Protein AF-A0A962AAF6-F1 (afdb_monomer_lite)

pLDDT: mean 88.64, std 7.84, range [58.81, 97.69]

Foldseek 3Di:
DVVVVVVCCVVVVVVVVVVVVVVVVDPVCVVVVVVVVVVCCVVPPDDDDPPDPDDDDDQDPVNCVVPNDPPDDPD

Structure (mmCIF, N/CA/C/O backbone):
data_AF-A0A962AAF6-F1
#
_entry.id   AF-A0A962AAF6-F1
#
loop_
_atom_site.group_PDB
_atom_site.id
_atom_site.type_symbol
_atom_site.label_atom_id
_atom_site.label_alt_id
_atom_site.label_comp_id
_atom_site.label_asym_id
_atom_site.label_entity_id
_atom_site.label_seq_id
_atom_site.pdbx_PDB_ins_code
_atom_site.Cartn_x
_atom_site.Cartn_y
_atom_site.Cartn_z
_atom_site.occupancy
_atom_site.B_iso_or_equiv
_atom_site.auth_seq_id
_atom_site.auth_comp_id
_atom_site.auth_asym_id
_atom_site.auth_atom_id
_atom_site.pdbx_PDB_model_num
ATOM 1 N N . MET A 1 1 ? 25.496 -21.174 -36.322 1.00 58.81 1 MET A N 1
ATOM 2 C CA . MET A 1 1 ? 25.645 -20.953 -34.859 1.00 58.81 1 MET A CA 1
ATOM 3 C C . MET A 1 1 ? 25.495 -19.483 -34.434 1.00 58.81 1 MET A C 1
ATOM 5 O O . MET A 1 1 ? 24.735 -19.239 -33.510 1.00 58.81 1 MET A O 1
ATOM 9 N N . ARG A 1 2 ? 26.116 -18.498 -35.111 1.00 60.59 2 ARG A N 1
ATOM 10 C CA . ARG A 1 2 ? 26.015 -17.051 -34.778 1.00 60.59 2 ARG A CA 1
ATOM 11 C C . ARG A 1 2 ? 24.597 -16.447 -34.802 1.00 60.59 2 ARG A C 1
ATOM 13 O O . ARG A 1 2 ? 24.287 -15.603 -33.974 1.00 60.59 2 ARG A O 1
ATOM 20 N N . LEU A 1 3 ? 23.721 -16.916 -35.694 1.00 62.62 3 LEU A N 1
ATOM 21 C CA . LEU A 1 3 ? 22.369 -16.364 -35.865 1.00 62.62 3 LEU A CA 1
ATOM 22 C C . LEU A 1 3 ? 21.447 -16.601 -34.647 1.00 62.62 3 LEU A C 1
ATOM 24 O O . LEU A 1 3 ? 20.625 -15.755 -34.326 1.00 62.62 3 LEU A O 1
ATOM 28 N N . ARG A 1 4 ? 21.634 -17.700 -33.897 1.00 71.94 4 ARG A N 1
ATOM 29 C CA . ARG A 1 4 ? 20.860 -17.986 -32.668 1.00 71.94 4 ARG A CA 1
ATOM 30 C C . ARG A 1 4 ? 21.198 -17.010 -31.537 1.00 71.94 4 ARG A C 1
ATOM 32 O O . ARG A 1 4 ? 20.304 -16.583 -30.820 1.00 71.94 4 ARG A O 1
ATOM 39 N N . TRP A 1 5 ? 22.468 -16.620 -31.423 1.00 73.94 5 TRP A N 1
ATOM 40 C CA . TRP A 1 5 ? 22.923 -15.635 -30.438 1.00 73.94 5 TRP A CA 1
ATOM 41 C C . TRP A 1 5 ? 22.416 -14.227 -30.745 1.00 73.94 5 TRP A C 1
ATOM 43 O O . TRP A 1 5 ? 22.097 -13.494 -29.819 1.00 73.94 5 TRP A O 1
ATOM 53 N N . ALA A 1 6 ? 22.270 -13.877 -32.026 1.00 79.62 6 ALA A N 1
ATOM 54 C CA . ALA A 1 6 ? 21.683 -12.602 -32.428 1.00 79.62 6 ALA A CA 1
ATOM 55 C C . ALA A 1 6 ? 20.212 -12.486 -31.993 1.00 79.62 6 ALA A C 1
ATOM 57 O O . ALA A 1 6 ? 19.825 -11.458 -31.451 1.00 79.62 6 ALA A O 1
ATOM 58 N N . TYR A 1 7 ? 19.409 -13.548 -32.139 1.00 79.31 7 TYR A N 1
ATOM 59 C CA . TYR A 1 7 ? 18.023 -13.549 -31.651 1.00 79.31 7 TYR A CA 1
ATOM 60 C C . TYR A 1 7 ? 17.941 -13.503 -30.125 1.00 79.31 7 TYR A C 1
ATOM 62 O O . TYR A 1 7 ? 17.186 -12.708 -29.573 1.00 79.31 7 TYR A O 1
ATOM 70 N N . VAL A 1 8 ? 18.753 -14.308 -29.435 1.00 81.69 8 VAL A N 1
ATOM 71 C CA . VAL A 1 8 ? 18.800 -14.296 -27.965 1.00 81.69 8 VAL A CA 1
ATOM 72 C C . VAL A 1 8 ? 19.222 -12.923 -27.445 1.00 81.69 8 VAL A C 1
ATOM 74 O O . VAL A 1 8 ? 18.612 -12.427 -26.508 1.00 81.69 8 VAL A O 1
ATOM 77 N N . ALA A 1 9 ? 20.198 -12.266 -28.074 1.00 85.62 9 ALA A N 1
ATOM 78 C CA . ALA A 1 9 ? 20.593 -10.909 -27.711 1.00 85.62 9 ALA A CA 1
ATOM 79 C C . ALA A 1 9 ? 19.501 -9.879 -28.046 1.00 85.62 9 ALA A C 1
ATOM 81 O O . ALA A 1 9 ? 19.217 -9.009 -27.229 1.00 85.62 9 ALA A O 1
ATOM 82 N N . SER A 1 10 ? 18.850 -9.997 -29.207 1.00 87.50 10 SER A N 1
ATOM 83 C CA . SER A 1 10 ? 17.845 -9.028 -29.659 1.00 87.50 10 SER A CA 1
ATOM 84 C C . SER A 1 10 ? 16.573 -9.027 -28.814 1.00 87.50 10 SER A C 1
ATOM 86 O O . SER A 1 10 ? 15.930 -7.988 -28.720 1.00 87.50 10 SER A O 1
ATOM 88 N N . PHE A 1 11 ? 16.203 -10.155 -28.204 1.00 88.56 11 PHE A N 1
ATOM 89 C CA . PHE A 1 11 ? 15.066 -10.225 -27.276 1.00 88.56 11 PHE A CA 1
ATOM 90 C C . PHE A 1 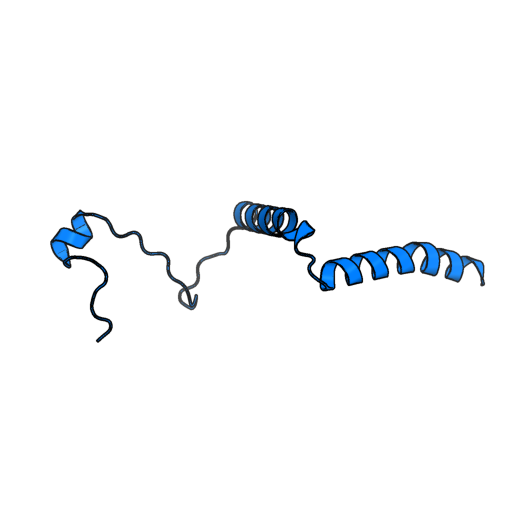11 ? 15.499 -10.173 -25.809 1.00 88.56 11 PHE A C 1
ATOM 92 O O . PHE A 1 11 ? 14.800 -9.606 -24.972 1.00 88.56 11 PHE A O 1
ATOM 99 N N . GLY A 1 12 ? 16.668 -10.728 -25.491 1.00 92.12 12 GLY A N 1
ATOM 100 C CA . GLY A 1 12 ? 17.190 -10.790 -24.132 1.00 92.12 12 GLY A CA 1
ATOM 101 C C . GLY A 1 12 ? 17.644 -9.433 -23.610 1.00 92.12 12 GLY A C 1
ATOM 102 O O . GLY A 1 12 ? 17.329 -9.096 -22.475 1.00 92.12 12 GLY A O 1
ATOM 103 N N . LEU A 1 13 ? 18.331 -8.624 -24.425 1.00 93.00 13 LEU A N 1
ATOM 104 C CA . LEU A 1 13 ? 18.822 -7.316 -23.979 1.00 93.00 13 LEU A CA 1
ATOM 105 C C . LEU A 1 13 ? 17.685 -6.333 -23.656 1.00 93.00 13 LEU A C 1
ATOM 107 O O . LEU A 1 13 ? 17.728 -5.756 -22.571 1.00 93.00 13 LEU A O 1
ATOM 111 N N . PRO A 1 14 ? 16.642 -6.166 -24.498 1.00 94.25 14 PRO A N 1
ATOM 112 C CA . PRO A 1 14 ? 15.509 -5.311 -24.147 1.00 94.25 14 PRO A CA 1
ATOM 113 C C . PRO A 1 14 ? 14.752 -5.816 -22.921 1.00 94.25 14 PRO A C 1
ATOM 115 O O . PRO A 1 14 ? 14.356 -5.014 -22.082 1.00 94.25 14 PRO A O 1
ATOM 118 N N . LEU A 1 15 ? 14.586 -7.137 -22.781 1.00 92.94 15 LEU A N 1
ATOM 119 C CA . LEU A 1 15 ? 13.932 -7.717 -21.610 1.00 92.94 15 LEU A CA 1
ATOM 120 C C . LEU A 1 15 ? 14.727 -7.432 -20.331 1.00 92.94 15 LEU A C 1
ATOM 122 O O . LEU A 1 15 ? 14.150 -6.992 -19.343 1.00 92.94 15 LEU A O 1
ATOM 126 N N . ILE A 1 16 ? 16.046 -7.638 -20.351 1.00 94.50 16 ILE A N 1
ATOM 127 C CA . ILE A 1 16 ? 16.920 -7.339 -19.210 1.00 94.50 16 ILE A CA 1
ATOM 128 C C . ILE A 1 16 ? 16.882 -5.845 -18.886 1.00 94.50 16 ILE A C 1
ATOM 130 O O . ILE A 1 16 ? 16.766 -5.492 -17.718 1.00 94.50 16 ILE A O 1
ATOM 134 N N . ALA A 1 17 ? 16.925 -4.971 -19.894 1.00 91.81 17 ALA A N 1
ATOM 135 C CA . ALA A 1 17 ? 16.819 -3.528 -19.694 1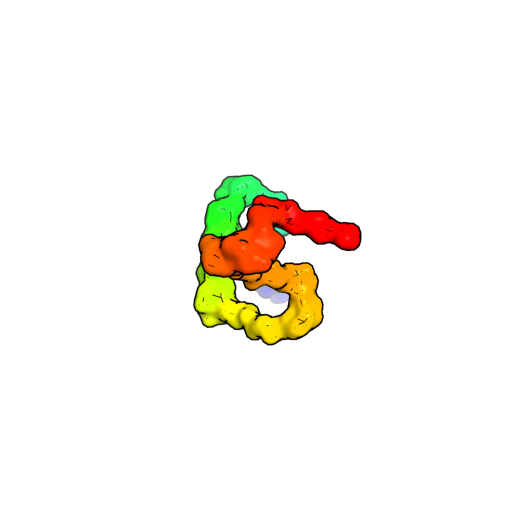.00 91.81 17 ALA A CA 1
ATOM 136 C C . ALA A 1 17 ? 15.469 -3.135 -19.070 1.00 91.81 17 ALA A C 1
ATOM 138 O O . ALA A 1 17 ? 15.438 -2.350 -18.128 1.00 91.81 17 ALA A O 1
ATOM 139 N N . MET A 1 18 ? 14.364 -3.728 -19.535 1.00 88.75 18 MET A N 1
ATOM 140 C CA . MET A 1 18 ? 13.028 -3.504 -18.977 1.00 88.75 18 MET A CA 1
ATOM 141 C C . MET A 1 18 ? 12.926 -3.993 -17.527 1.00 88.75 18 MET A C 1
ATOM 143 O O . MET A 1 18 ? 12.385 -3.289 -16.679 1.00 88.75 18 MET A O 1
ATOM 147 N N . LEU A 1 19 ? 13.469 -5.177 -17.223 1.00 89.56 19 LEU A N 1
ATOM 148 C CA . LEU A 1 19 ? 13.492 -5.720 -15.864 1.00 89.56 19 LEU A CA 1
ATOM 149 C C . LEU A 1 19 ? 14.373 -4.881 -14.934 1.00 89.56 19 LEU A C 1
ATOM 151 O O . LEU A 1 19 ? 13.970 -4.614 -13.806 1.00 89.56 19 LEU A O 1
ATOM 155 N N . ALA A 1 20 ? 15.540 -4.433 -15.403 1.00 90.69 20 ALA A N 1
ATOM 156 C CA . ALA A 1 20 ? 16.431 -3.560 -14.645 1.00 90.69 20 ALA A CA 1
ATOM 157 C C . ALA A 1 20 ? 15.770 -2.204 -14.354 1.00 90.69 20 ALA A C 1
ATOM 159 O O . ALA A 1 20 ? 15.799 -1.748 -13.216 1.00 90.69 20 ALA A O 1
ATOM 160 N N . PHE A 1 21 ? 15.109 -1.607 -15.350 1.00 86.62 21 PHE A N 1
ATOM 161 C CA . PHE A 1 21 ? 14.348 -0.368 -15.184 1.00 86.62 21 PHE A CA 1
ATOM 162 C C . PHE A 1 21 ? 13.165 -0.531 -14.218 1.00 86.62 21 PHE A C 1
ATOM 164 O O . PHE A 1 21 ? 12.906 0.338 -13.394 1.00 86.62 21 PHE A O 1
ATOM 171 N N . GLY A 1 22 ? 12.468 -1.670 -14.260 1.00 84.31 22 GLY A N 1
ATOM 172 C CA . GLY A 1 22 ? 11.431 -1.987 -13.277 1.00 84.31 22 GLY A CA 1
ATOM 173 C C . GLY A 1 22 ? 11.990 -2.186 -11.863 1.00 84.31 22 GLY A C 1
ATOM 174 O O . GLY A 1 22 ? 11.365 -1.769 -10.889 1.00 84.31 22 GLY A O 1
ATOM 175 N N . ALA A 1 23 ? 13.178 -2.786 -11.738 1.00 85.44 23 ALA A N 1
ATOM 176 C CA . ALA A 1 23 ? 13.822 -3.062 -10.454 1.00 85.44 23 ALA A CA 1
ATOM 177 C C . ALA A 1 23 ? 14.303 -1.797 -9.732 1.00 85.44 23 ALA A C 1
ATOM 179 O O . ALA A 1 23 ? 14.336 -1.787 -8.504 1.00 85.44 23 ALA A O 1
ATOM 180 N N . THR A 1 24 ? 14.631 -0.726 -10.462 1.00 88.00 24 THR A N 1
ATOM 181 C CA . THR A 1 24 ? 14.963 0.570 -9.849 1.00 88.00 24 THR A CA 1
ATOM 182 C C . THR A 1 24 ? 13.742 1.309 -9.304 1.00 88.00 24 THR A C 1
ATOM 184 O O . THR A 1 24 ? 13.922 2.325 -8.648 1.00 88.00 24 THR A O 1
ATOM 187 N N . MET A 1 25 ? 12.524 0.807 -9.561 1.00 77.56 25 MET A N 1
ATOM 188 C CA . MET A 1 25 ? 11.241 1.379 -9.129 1.00 77.56 25 MET A CA 1
ATOM 189 C C . MET A 1 25 ? 11.178 2.915 -9.250 1.00 77.56 25 MET A C 1
ATOM 191 O O . MET A 1 25 ? 11.017 3.585 -8.235 1.00 77.56 25 MET A O 1
ATOM 195 N N . PRO A 1 26 ? 11.298 3.476 -10.469 1.00 85.00 26 PRO A N 1
ATOM 196 C CA . PRO A 1 26 ? 11.227 4.918 -10.678 1.00 85.00 26 PRO A CA 1
ATOM 197 C C . PRO A 1 26 ? 9.902 5.491 -10.166 1.00 85.00 26 PRO A C 1
ATOM 199 O O . PRO A 1 26 ? 8.847 4.862 -10.325 1.00 85.00 26 PRO A O 1
ATOM 202 N N . ASP A 1 27 ? 9.950 6.697 -9.605 1.00 86.19 27 ASP A N 1
ATOM 203 C CA . ASP A 1 27 ? 8.775 7.375 -9.050 1.00 86.19 27 ASP A CA 1
ATOM 204 C C . ASP A 1 27 ? 7.716 7.648 -10.132 1.00 86.19 27 ASP A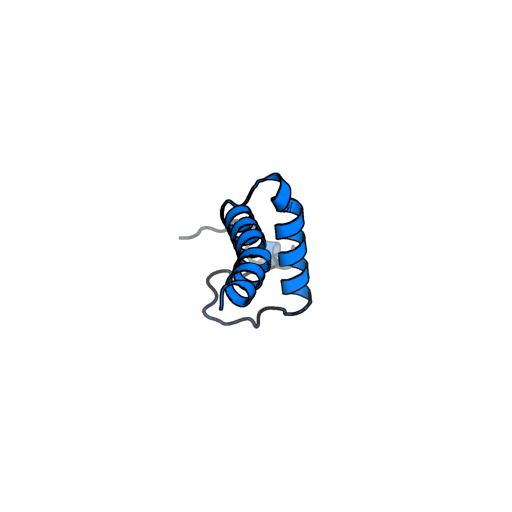 C 1
ATOM 206 O O . ASP A 1 27 ? 6.516 7.571 -9.874 1.00 86.19 27 ASP A O 1
ATOM 210 N N . GLU A 1 28 ? 8.123 7.847 -11.389 1.00 86.06 28 GLU A N 1
ATOM 211 C CA . GLU A 1 28 ? 7.210 8.051 -12.520 1.00 86.06 28 GLU A CA 1
ATOM 212 C C . GLU A 1 28 ? 6.297 6.839 -12.777 1.00 86.06 28 GLU A C 1
ATOM 214 O O . GLU A 1 28 ? 5.210 6.981 -13.341 1.00 86.06 28 GLU A O 1
ATOM 219 N N . LEU A 1 29 ? 6.715 5.638 -12.355 1.00 87.12 29 LEU A N 1
ATOM 220 C CA 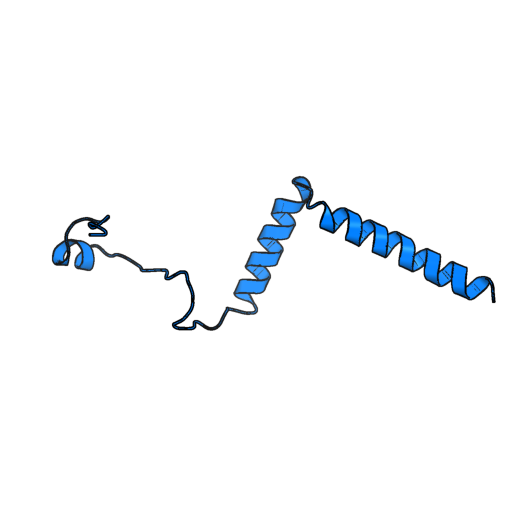. LEU A 1 29 ? 5.928 4.409 -12.482 1.00 87.12 29 LEU A CA 1
ATOM 221 C C . LEU A 1 29 ? 5.035 4.131 -11.269 1.00 87.12 29 LEU A C 1
ATOM 223 O O . LEU A 1 29 ? 4.289 3.148 -11.283 1.00 87.12 29 LEU A O 1
ATOM 227 N N . GLU A 1 30 ? 5.064 4.968 -10.232 1.00 89.19 30 GLU A N 1
ATOM 228 C CA . GLU A 1 30 ? 4.283 4.754 -9.014 1.00 89.19 30 GLU A CA 1
ATOM 229 C C . GLU A 1 30 ? 2.782 4.628 -9.291 1.00 89.19 30 GLU A C 1
ATOM 231 O O . GLU A 1 30 ? 2.140 3.695 -8.803 1.00 89.19 30 GLU A O 1
ATOM 236 N N . GLY A 1 31 ? 2.227 5.500 -10.134 1.00 91.50 31 GLY A N 1
ATOM 237 C CA . GLY A 1 31 ? 0.810 5.439 -10.496 1.00 91.50 31 GLY A CA 1
ATOM 238 C C . GLY A 1 31 ? 0.435 4.112 -11.164 1.00 91.50 31 GLY A C 1
ATOM 239 O O . GLY A 1 31 ? -0.560 3.486 -10.797 1.00 91.50 31 GLY A O 1
ATOM 240 N N . VAL A 1 32 ? 1.268 3.638 -12.097 1.00 90.31 32 VAL A N 1
ATOM 241 C CA . VAL A 1 32 ? 1.064 2.357 -12.797 1.00 90.31 32 VAL A CA 1
ATOM 242 C C . VAL A 1 32 ? 1.187 1.181 -11.830 1.00 90.31 32 VAL A C 1
ATOM 244 O O . VAL A 1 32 ? 0.387 0.244 -11.893 1.00 90.31 32 VAL A O 1
ATOM 247 N N . ARG A 1 33 ? 2.157 1.233 -10.912 1.00 87.56 33 ARG A N 1
ATOM 248 C CA . ARG A 1 33 ? 2.364 0.218 -9.875 1.00 87.56 33 ARG A CA 1
ATOM 249 C C . ARG A 1 33 ? 1.149 0.115 -8.958 1.00 87.56 33 ARG A C 1
ATOM 251 O O . ARG A 1 33 ? 0.623 -0.982 -8.781 1.00 87.56 33 ARG A O 1
ATOM 258 N N . ASN A 1 34 ? 0.684 1.243 -8.426 1.00 93.56 34 ASN A N 1
ATOM 259 C CA . ASN A 1 34 ? -0.450 1.295 -7.505 1.00 93.56 34 ASN A CA 1
ATOM 260 C C . ASN A 1 34 ? -1.738 0.837 -8.201 1.00 93.56 34 ASN A C 1
ATOM 262 O O . ASN A 1 34 ? -2.442 -0.027 -7.685 1.00 93.56 34 ASN A O 1
ATOM 266 N N . PHE A 1 35 ? -1.987 1.308 -9.427 1.00 94.88 35 PHE A N 1
ATOM 267 C CA . PHE A 1 35 ? -3.120 0.850 -10.230 1.00 94.88 35 PHE A CA 1
ATOM 268 C C . PHE A 1 35 ? -3.091 -0.665 -10.472 1.00 94.88 35 PHE A C 1
ATOM 270 O O . PHE A 1 35 ? -4.095 -1.349 -10.269 1.00 94.88 35 PHE A O 1
ATOM 277 N N . SER A 1 36 ? -1.941 -1.204 -10.886 1.00 93.19 36 SER A N 1
ATOM 278 C CA . SER A 1 36 ? -1.794 -2.638 -11.164 1.00 93.19 36 SER A CA 1
ATOM 279 C C . SER A 1 36 ? -1.991 -3.476 -9.901 1.00 93.19 36 SER A C 1
ATOM 281 O O . SER A 1 36 ? -2.627 -4.530 -9.943 1.00 93.19 36 SER A O 1
ATOM 283 N N . PHE A 1 37 ? -1.479 -2.992 -8.768 1.00 93.25 37 PHE A N 1
ATOM 284 C CA . PHE A 1 37 ? -1.650 -3.621 -7.464 1.00 93.25 37 PHE A CA 1
ATOM 285 C C . PHE A 1 37 ? -3.122 -3.661 -7.038 1.00 93.25 37 PHE A C 1
ATOM 287 O O . PHE A 1 37 ? -3.627 -4.731 -6.691 1.00 93.25 37 PHE A O 1
ATOM 294 N N . ASP A 1 38 ? -3.829 -2.537 -7.132 1.00 95.12 38 ASP A N 1
ATOM 295 C CA . ASP A 1 38 ? -5.248 -2.448 -6.780 1.00 95.12 38 ASP A CA 1
ATOM 296 C C . ASP A 1 38 ? -6.113 -3.319 -7.694 1.00 95.12 38 ASP A C 1
ATOM 298 O O . ASP A 1 38 ? -6.993 -4.047 -7.226 1.00 95.12 38 ASP A O 1
ATOM 302 N N . ALA A 1 39 ? -5.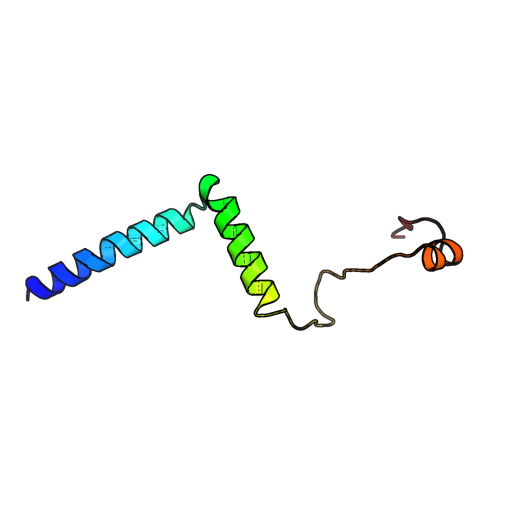843 -3.294 -9.003 1.00 97.06 39 ALA A N 1
ATOM 303 C CA . ALA A 1 39 ? -6.521 -4.148 -9.970 1.00 97.06 39 ALA A CA 1
ATOM 304 C C . ALA A 1 39 ? -6.326 -5.631 -9.628 1.00 97.06 39 ALA A C 1
ATOM 306 O O . ALA A 1 39 ? -7.298 -6.387 -9.583 1.00 97.06 39 ALA A O 1
ATOM 307 N N . TYR A 1 40 ? -5.093 -6.040 -9.314 1.00 95.69 40 TYR A N 1
ATOM 308 C CA . TYR A 1 40 ? -4.804 -7.410 -8.903 1.00 95.69 40 TYR A CA 1
ATOM 309 C C . TYR A 1 40 ? -5.569 -7.801 -7.635 1.00 95.69 40 TYR A C 1
ATOM 311 O O . TYR A 1 40 ? -6.187 -8.864 -7.609 1.00 95.69 40 TYR A O 1
ATOM 319 N N . GLN A 1 41 ? -5.599 -6.944 -6.609 1.00 93.69 41 GLN A N 1
ATOM 320 C CA . GLN A 1 41 ? -6.339 -7.233 -5.376 1.00 93.69 41 GLN A CA 1
ATOM 321 C C . GLN A 1 41 ? -7.851 -7.338 -5.586 1.00 93.69 41 GLN A C 1
ATOM 323 O O . GLN A 1 41 ? -8.498 -8.133 -4.909 1.00 93.69 41 GLN A O 1
ATOM 328 N N . ARG A 1 42 ? -8.425 -6.578 -6.525 1.00 94.94 42 ARG A N 1
ATOM 329 C CA . ARG A 1 42 ? -9.851 -6.687 -6.873 1.00 94.94 42 ARG A CA 1
ATOM 330 C C . ARG A 1 42 ? -10.163 -7.975 -7.634 1.00 94.94 42 ARG A C 1
ATOM 332 O O . ARG A 1 42 ? -11.180 -8.604 -7.364 1.00 94.94 42 ARG A O 1
ATOM 339 N N . ILE A 1 43 ? -9.297 -8.370 -8.570 1.00 97.69 43 ILE A N 1
ATOM 340 C CA . ILE A 1 43 ? -9.479 -9.584 -9.388 1.00 97.69 43 ILE A CA 1
ATOM 341 C C . ILE A 1 43 ? -9.212 -10.851 -8.563 1.00 97.69 43 ILE A C 1
ATOM 343 O O . ILE A 1 43 ? -9.883 -11.870 -8.731 1.00 97.69 43 ILE A O 1
ATOM 347 N N . ARG A 1 44 ? -8.223 -10.802 -7.668 1.00 95.81 44 ARG A N 1
ATOM 348 C CA . ARG A 1 44 ? -7.815 -11.896 -6.782 1.00 95.81 44 ARG A CA 1
ATOM 349 C C . ARG A 1 44 ? -7.794 -11.402 -5.329 1.00 95.81 44 ARG A C 1
ATOM 351 O O . ARG A 1 44 ? -6.708 -11.198 -4.777 1.00 95.81 44 ARG A O 1
ATOM 358 N N . PRO A 1 45 ? -8.966 -11.228 -4.689 1.00 91.69 45 PRO A N 1
ATOM 359 C CA . PRO A 1 45 ? -9.022 -10.850 -3.285 1.00 91.69 45 PRO A CA 1
ATOM 360 C C . PRO A 1 45 ? -8.266 -11.863 -2.430 1.00 91.69 45 PRO A C 1
ATOM 362 O O . PRO A 1 45 ? -8.396 -13.077 -2.615 1.00 91.69 45 PRO A O 1
ATOM 365 N N . ARG A 1 46 ? -7.460 -11.369 -1.489 1.00 86.38 46 ARG A N 1
ATOM 366 C CA . ARG A 1 46 ? -6.757 -12.241 -0.545 1.00 86.38 46 ARG A CA 1
ATOM 367 C C . ARG A 1 46 ? -7.774 -12.896 0.384 1.00 86.38 46 ARG A C 1
ATOM 369 O O . ARG A 1 46 ? -8.607 -12.210 0.971 1.00 86.38 46 ARG A O 1
ATOM 376 N N . VAL A 1 47 ? -7.682 -14.216 0.527 1.00 89.25 47 VAL A N 1
ATOM 377 C CA . VAL A 1 47 ? -8.468 -14.952 1.520 1.00 89.25 47 VAL A CA 1
ATOM 378 C C . VAL A 1 47 ? -7.981 -14.532 2.899 1.00 89.25 47 VAL A C 1
ATOM 380 O O . VAL A 1 47 ? -6.782 -14.561 3.175 1.00 89.25 47 VAL A O 1
ATOM 383 N N . TRP A 1 48 ? -8.908 -14.103 3.749 1.00 87.56 48 TRP A N 1
ATOM 384 C CA . TRP A 1 48 ? -8.580 -13.727 5.114 1.00 87.56 48 TRP A CA 1
ATOM 385 C C . TRP A 1 48 ? -8.108 -14.950 5.907 1.00 87.56 48 TRP A C 1
ATOM 387 O O . TRP A 1 48 ? -8.730 -16.011 5.848 1.00 87.56 48 TRP A O 1
ATOM 397 N N . THR A 1 49 ? -7.030 -14.784 6.673 1.00 89.00 49 THR A N 1
ATOM 398 C CA . THR A 1 49 ? -6.537 -15.781 7.625 1.00 89.00 49 THR A CA 1
ATOM 399 C C . THR A 1 49 ? -6.440 -15.170 9.027 1.00 89.00 49 THR A C 1
ATOM 401 O O . THR A 1 49 ? -6.095 -13.989 9.154 1.00 89.00 49 THR A O 1
ATOM 404 N N . PRO A 1 50 ? -6.714 -15.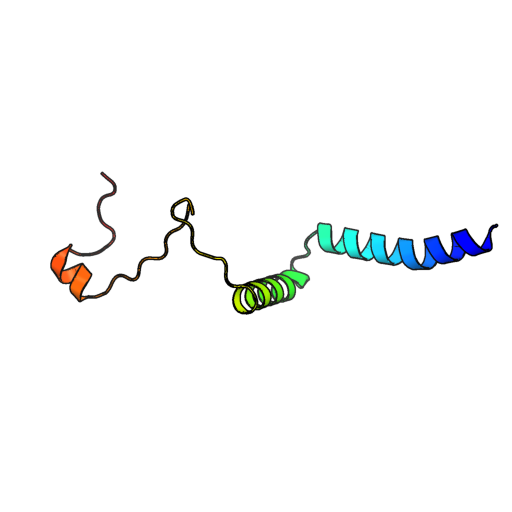949 10.093 1.00 87.19 50 PRO A N 1
ATOM 405 C CA . PRO A 1 50 ? -6.580 -15.477 11.473 1.00 87.19 50 PRO A CA 1
ATOM 406 C C . PRO A 1 50 ? -5.179 -14.956 11.819 1.00 87.19 50 PRO A C 1
ATOM 408 O O . PRO A 1 50 ? -5.066 -14.039 12.628 1.00 87.19 50 PRO A O 1
ATOM 411 N N . ASP A 1 51 ? -4.147 -15.492 11.163 1.00 89.94 51 ASP A N 1
ATOM 412 C CA . ASP A 1 51 ? -2.737 -15.136 11.368 1.00 89.94 51 ASP A CA 1
ATOM 413 C C . ASP A 1 51 ? -2.309 -13.853 10.631 1.00 89.94 51 ASP A C 1
ATOM 415 O O . ASP A 1 51 ? -1.142 -13.461 10.677 1.00 89.94 51 ASP A O 1
ATOM 419 N N . SER A 1 52 ? -3.225 -13.186 9.917 1.00 87.38 52 SER A N 1
ATOM 420 C CA . SER A 1 52 ? -2.917 -11.930 9.232 1.00 87.38 52 SER A CA 1
ATOM 421 C C . SER A 1 52 ? -2.524 -10.844 10.249 1.00 87.38 52 SER A C 1
ATOM 423 O O . SER A 1 52 ? -3.302 -10.558 11.163 1.00 87.38 52 SER A O 1
ATOM 425 N N . PRO A 1 53 ? -1.370 -10.167 10.079 1.00 88.38 53 PRO A N 1
ATOM 426 C CA . PRO A 1 53 ? -0.863 -9.192 11.050 1.00 88.38 53 PRO A CA 1
ATOM 427 C C . PRO A 1 53 ? -1.693 -7.902 11.105 1.00 88.38 53 PRO A C 1
ATOM 429 O O . PRO A 1 53 ? -1.547 -7.106 12.030 1.00 88.38 53 PRO A O 1
ATOM 432 N N . VAL A 1 54 ? -2.552 -7.672 10.107 1.00 86.19 54 VAL A N 1
ATOM 433 C CA . VAL A 1 54 ? -3.384 -6.473 9.991 1.00 86.19 54 VAL A CA 1
ATOM 434 C C . VAL A 1 54 ? -4.853 -6.870 9.998 1.00 86.19 54 VAL A C 1
ATOM 436 O O . VAL A 1 54 ? -5.278 -7.748 9.240 1.00 86.19 54 VAL A O 1
ATOM 439 N N . ARG A 1 55 ? -5.633 -6.180 10.835 1.00 85.25 55 ARG A N 1
ATOM 440 C CA . ARG A 1 55 ? -7.088 -6.299 10.911 1.00 85.25 55 ARG A CA 1
ATOM 441 C C . ARG A 1 55 ? -7.712 -4.929 10.666 1.00 85.25 55 ARG A C 1
ATOM 443 O O . ARG A 1 55 ? -7.373 -3.966 11.346 1.00 85.25 55 ARG A O 1
ATOM 450 N N . ILE A 1 56 ? -8.615 -4.863 9.694 1.00 86.50 56 ILE A N 1
ATOM 451 C CA . ILE A 1 56 ? -9.438 -3.681 9.437 1.00 86.50 56 ILE A CA 1
ATOM 452 C C . ILE A 1 56 ? -10.705 -3.852 10.269 1.00 86.50 56 ILE A C 1
ATOM 454 O O . ILE A 1 56 ? -11.376 -4.879 10.165 1.00 86.50 56 ILE A O 1
ATOM 458 N N . VAL A 1 57 ? -10.986 -2.886 11.137 1.00 89.19 57 VAL A N 1
ATOM 459 C CA . VAL A 1 57 ? -12.172 -2.875 11.995 1.00 89.19 57 VAL A CA 1
ATOM 460 C C . VAL A 1 57 ? -12.933 -1.602 11.682 1.00 89.19 57 VAL A C 1
ATOM 462 O O . VAL A 1 57 ? -12.352 -0.521 11.736 1.00 89.19 57 VAL A O 1
ATOM 465 N N . ASP A 1 58 ? -14.207 -1.751 11.348 1.00 93.44 58 ASP A N 1
ATOM 466 C CA . ASP A 1 58 ? -15.119 -0.623 11.234 1.00 93.44 58 ASP A CA 1
ATOM 467 C C . ASP A 1 58 ? -15.636 -0.261 12.634 1.00 93.44 58 ASP A C 1
ATOM 469 O O . ASP A 1 58 ? -16.056 -1.145 13.387 1.00 93.44 58 ASP A O 1
ATOM 473 N N . ILE A 1 59 ? -15.524 1.011 13.014 1.00 94.75 59 ILE A N 1
ATOM 474 C CA . ILE A 1 59 ? -15.922 1.512 14.334 1.00 94.75 59 ILE A CA 1
ATOM 475 C C . ILE A 1 59 ? -17.056 2.506 14.121 1.00 94.75 59 ILE A C 1
ATOM 477 O O . ILE A 1 59 ? -16.825 3.640 13.710 1.00 94.75 59 ILE A O 1
ATOM 481 N N . ASP A 1 60 ? -18.272 2.064 14.427 1.00 95.12 60 ASP A N 1
ATOM 482 C CA . ASP A 1 60 ? -19.487 2.860 14.302 1.00 95.12 60 ASP A CA 1
ATOM 483 C C . ASP A 1 60 ? -19.848 3.602 15.602 1.00 95.12 60 ASP A C 1
ATOM 485 O O . ASP A 1 60 ? -19.330 3.324 16.691 1.00 95.12 60 ASP A O 1
ATOM 489 N N . ASP A 1 61 ? -20.793 4.537 15.499 1.00 96.44 61 ASP A N 1
ATOM 490 C CA . ASP A 1 61 ? -21.261 5.335 16.637 1.00 96.44 61 ASP A CA 1
ATOM 491 C C . ASP A 1 61 ? -21.870 4.470 17.748 1.00 96.44 61 ASP A C 1
ATOM 493 O O . ASP A 1 61 ? -21.706 4.758 18.934 1.00 96.44 61 ASP A O 1
ATOM 497 N N . ALA A 1 62 ? -22.539 3.369 17.392 1.00 95.81 62 ALA A N 1
ATOM 498 C CA . ALA A 1 62 ? -23.087 2.432 18.368 1.00 95.81 62 ALA A CA 1
ATOM 499 C C . ALA A 1 62 ? -21.977 1.741 19.178 1.00 95.81 62 ALA A C 1
ATOM 501 O O . ALA A 1 62 ? -22.136 1.508 20.381 1.00 95.81 62 ALA A O 1
ATOM 502 N N . SER A 1 63 ? -20.848 1.418 18.545 1.00 95.19 63 SER A N 1
ATOM 503 C CA . SER A 1 63 ? -19.664 0.876 19.209 1.00 95.19 63 SER A CA 1
ATOM 504 C C . SER A 1 63 ? -18.989 1.921 20.088 1.00 95.19 63 SER A C 1
ATOM 506 O O . SER A 1 63 ? -18.626 1.594 21.220 1.00 95.19 63 SER A O 1
ATOM 508 N N . LEU A 1 64 ? -18.874 3.169 19.622 1.00 96.25 64 LEU A N 1
ATOM 509 C CA . LEU A 1 64 ? -18.333 4.279 20.414 1.00 96.25 64 LEU A CA 1
ATOM 510 C C . LEU A 1 64 ? -19.206 4.586 21.636 1.00 96.25 64 LEU A C 1
ATOM 512 O O . LEU A 1 64 ? -18.680 4.763 22.730 1.00 96.25 64 LEU A O 1
ATOM 516 N N . ALA A 1 65 ? -20.533 4.558 21.501 1.00 96.56 65 ALA A N 1
ATOM 517 C CA . ALA A 1 65 ? -21.449 4.741 22.626 1.00 96.56 65 ALA A CA 1
ATOM 518 C C . ALA A 1 65 ? -21.294 3.641 23.693 1.00 96.56 65 ALA A C 1
ATOM 520 O O . ALA A 1 65 ? -21.437 3.903 24.885 1.00 96.56 65 ALA A O 1
ATOM 521 N N . LYS A 1 66 ? -20.977 2.407 23.275 1.00 95.06 66 LYS A N 1
ATOM 522 C CA . LYS A 1 66 ? -20.797 1.256 24.178 1.00 95.06 66 LYS A CA 1
ATOM 523 C C . LYS A 1 66 ? -19.406 1.182 24.807 1.00 95.06 66 LYS A C 1
ATOM 525 O O . LYS A 1 66 ? -19.289 0.769 25.956 1.00 95.06 66 LYS A O 1
ATOM 530 N N . ARG A 1 67 ? -18.351 1.489 24.046 1.00 92.94 67 ARG A N 1
ATOM 531 C CA . ARG A 1 67 ? -16.942 1.307 24.454 1.00 92.94 67 ARG A CA 1
ATOM 532 C C . ARG A 1 67 ? -16.229 2.612 24.808 1.00 92.94 67 ARG A C 1
ATOM 534 O O . ARG A 1 67 ? -15.106 2.568 25.299 1.00 92.94 67 ARG A O 1
ATOM 541 N N . GLY A 1 68 ? -16.868 3.752 24.574 1.00 93.81 68 GLY A N 1
ATOM 542 C CA . GLY A 1 68 ? -16.257 5.070 24.670 1.00 93.81 68 GLY A CA 1
ATOM 543 C C . GLY A 1 68 ? -15.503 5.461 23.399 1.00 93.81 68 GLY A C 1
ATOM 544 O O . GLY A 1 68 ? -15.309 4.658 22.481 1.00 93.81 68 GLY A O 1
ATOM 545 N N . GLN A 1 69 ? -15.062 6.716 23.372 1.00 94.31 69 GLN A N 1
ATOM 546 C CA . GLN A 1 69 ? -14.382 7.316 22.230 1.00 94.31 69 GLN A CA 1
ATOM 547 C C . GLN A 1 69 ? -13.070 6.585 21.903 1.00 94.31 69 GLN A C 1
ATOM 549 O O . GLN A 1 69 ? -12.247 6.326 22.781 1.00 94.31 69 GLN A O 1
ATOM 554 N N . TRP A 1 70 ? -12.867 6.280 20.623 1.00 93.00 70 TRP A N 1
ATOM 555 C CA . TRP A 1 70 ? -11.591 5.797 20.093 1.00 93.00 70 TRP A CA 1
ATOM 556 C C . TRP A 1 70 ? -10.600 6.974 19.935 1.00 93.00 70 TRP A C 1
ATOM 558 O O . TRP A 1 70 ? -11.050 8.069 19.586 1.00 93.00 70 TRP A O 1
ATOM 568 N N . PRO A 1 71 ? -9.272 6.804 20.116 1.00 93.62 71 PRO A N 1
ATOM 569 C CA . PRO A 1 71 ? -8.528 5.570 20.385 1.00 93.62 71 PRO A CA 1
ATOM 570 C C . PRO A 1 71 ? -8.544 5.144 21.854 1.00 93.62 71 PRO A C 1
ATOM 572 O O . PRO A 1 71 ? -8.333 5.949 22.757 1.00 93.62 71 PRO A O 1
ATOM 575 N N . TRP A 1 72 ? -8.738 3.846 22.088 1.00 91.56 72 TRP A N 1
ATOM 576 C CA . TRP A 1 72 ? -8.707 3.271 23.433 1.00 91.56 72 TRP A CA 1
ATOM 577 C C . TRP A 1 72 ? -7.273 3.057 23.941 1.00 91.56 72 TRP A C 1
ATOM 579 O O . TRP A 1 72 ? -6.348 2.898 23.132 1.00 91.56 72 TRP A O 1
ATOM 589 N N . PRO A 1 73 ? -7.079 2.996 25.272 1.00 92.31 73 PRO A N 1
ATOM 590 C CA . PRO A 1 73 ? -5.799 2.628 25.862 1.00 92.31 73 PRO A CA 1
ATOM 591 C C . PRO A 1 73 ? -5.320 1.271 25.336 1.00 92.31 73 PRO A C 1
ATOM 593 O O . PRO A 1 73 ? -6.105 0.337 25.186 1.00 92.31 73 PRO A O 1
ATOM 596 N N . ARG A 1 74 ? -4.019 1.156 25.058 1.00 89.25 74 ARG A N 1
ATOM 597 C CA . ARG A 1 74 ? -3.374 -0.110 24.655 1.00 89.25 74 ARG A CA 1
ATOM 598 C C . ARG A 1 74 ? -2.788 -0.883 25.844 1.00 89.25 74 ARG A C 1
ATOM 600 O O . ARG A 1 74 ? -1.935 -1.742 25.643 1.00 89.25 74 ARG A O 1
ATOM 607 N N . THR A 1 75 ? -3.200 -0.511 27.051 1.00 77.06 75 THR A N 1
ATOM 608 C CA . THR A 1 75 ? -2.690 -0.976 28.347 1.00 77.06 75 THR A CA 1
ATOM 609 C C . THR A 1 75 ? -3.746 -1.767 29.083 1.00 77.06 75 THR A C 1
ATOM 611 O O . THR A 1 75 ? -4.895 -1.267 29.100 1.00 77.06 75 THR A O 1
#

Radius of gyration: 24.01 Å; chains: 1; bounding box: 49×29×64 Å

Secondary structure (DSSP, 8-state):
-HHHHHHHHHHHHHHHHHHHHHHT--GGGHHHHHHHHHHHHHHSPPPP-TT-S-------HHHHHHH-SSSPP--

Sequence (75 aa):
MRLRWAYVASFGLPLIAMLAFGATMPDELEGVRNFSFDAYQRIRPRVWTPDSPVRIVDIDDASLAKRGQWPWPRT